Protein AF-A0A8S3K519-F1 (afdb_monomer_lite)

Organism: NCBI:txid392030

Sequence (97 aa):
MGIYGAMMKGTEEALSLVKKVLSNLPNSYREKSNVLTTAFDVFIKCGDLSSAEKLFPKIKKIVTSYGNLMNAYNKNNQPEKTLDLHEQMKFDKIEPD

Radius of gyration: 14.37 Å; chains: 1; bounding box: 31×33×40 Å

InterPro domains:
  IPR002885 Pentatricopeptide repeat [PF01535] (37-61)
  IPR002885 Pentatricopeptide repeat [PF01535] (65-91)
  IPR002885 Pentatricopeptide repeat [PS51375] (62-96)
  IPR002885 Pentatricopeptide repeat [TIGR00756] (65-97)
  IPR011990 Tetratricopeptide-like helical domain superfamily [G3DSA:1.25.40.10] (4-97)
  IPR011990 Tetratricopeptide-like helical domain superfamily [SSF48452] (12-88)

Secondary structure (DSSP, 8-state):
--HHHHHHHHHHHHHHHHHHHHHHS-HHHHT-HHHHHHHHHHHHHTT-HHHHHHHGGGS---HHHHHHHHHHHHHTT-HHHHHHHHHHHHHTT----

Structure (mmCIF, N/CA/C/O backbone):
data_AF-A0A8S3K519-F1
#
_entry.id   AF-A0A8S3K519-F1
#
loop_
_atom_site.group_PDB
_atom_site.id
_atom_site.type_symbol
_atom_site.label_atom_id
_atom_site.label_alt_id
_atom_site.label_comp_id
_atom_site.label_asym_id
_atom_site.label_entity_id
_atom_site.label_seq_id
_atom_site.pdbx_PDB_ins_code
_atom_site.Cartn_x
_atom_site.Cartn_y
_atom_site.Cartn_z
_atom_site.occupancy
_atom_site.B_iso_or_equiv
_atom_site.auth_seq_id
_atom_site.auth_comp_id
_atom_site.auth_asym_id
_atom_site.auth_atom_id
_atom_site.pdbx_PDB_model_num
ATOM 1 N N . MET A 1 1 ? 0.999 11.613 27.025 1.00 45.75 1 MET A N 1
ATOM 2 C CA . MET A 1 1 ? 1.358 11.546 25.589 1.00 45.75 1 MET A CA 1
ATOM 3 C C . MET A 1 1 ? 1.721 10.106 25.266 1.00 45.75 1 MET A C 1
ATOM 5 O O . MET A 1 1 ? 2.841 9.692 25.518 1.00 45.75 1 MET A O 1
ATOM 9 N N . GLY A 1 2 ? 0.725 9.308 24.874 1.00 42.66 2 GLY A N 1
ATOM 10 C CA . GLY A 1 2 ? 0.875 7.861 24.700 1.00 42.66 2 GLY A CA 1
ATOM 11 C C . GLY A 1 2 ? 1.570 7.490 23.392 1.00 42.66 2 GLY A C 1
ATOM 12 O O . GLY A 1 2 ? 1.633 8.298 22.471 1.00 42.66 2 GLY A O 1
ATOM 13 N N . ILE A 1 3 ? 2.034 6.245 23.315 1.00 47.81 3 ILE A N 1
ATOM 14 C CA . ILE A 1 3 ? 2.615 5.547 22.152 1.00 47.81 3 ILE A CA 1
ATOM 15 C C . ILE A 1 3 ? 1.980 5.885 20.783 1.00 47.81 3 ILE A C 1
ATOM 17 O O . ILE A 1 3 ? 2.680 5.924 19.775 1.00 47.81 3 ILE A O 1
ATOM 21 N N . TYR A 1 4 ? 0.687 6.224 20.748 1.00 43.78 4 TYR A N 1
ATOM 22 C CA . TYR A 1 4 ? -0.029 6.689 19.557 1.00 43.78 4 TYR A CA 1
ATOM 23 C C . TYR A 1 4 ? 0.525 7.997 18.970 1.00 43.78 4 TYR A C 1
ATOM 25 O O . TYR A 1 4 ? 0.598 8.133 17.756 1.00 43.78 4 TYR A O 1
ATOM 33 N N . GLY A 1 5 ? 0.973 8.944 19.800 1.00 41.31 5 GLY A N 1
ATOM 34 C CA . GLY A 1 5 ? 1.541 10.213 19.334 1.00 41.31 5 GLY A CA 1
ATOM 35 C C . GLY A 1 5 ? 2.895 10.050 18.639 1.00 41.31 5 GLY A C 1
ATOM 36 O O . GLY A 1 5 ? 3.179 10.769 17.691 1.00 41.31 5 GLY A O 1
ATOM 37 N N . ALA A 1 6 ? 3.710 9.076 19.059 1.00 48.53 6 ALA A N 1
ATOM 38 C CA . ALA A 1 6 ? 4.969 8.747 18.388 1.00 48.53 6 ALA A CA 1
ATOM 39 C C . ALA A 1 6 ? 4.737 7.952 17.090 1.00 48.53 6 ALA A C 1
ATOM 41 O O . ALA A 1 6 ? 5.419 8.195 16.098 1.00 48.53 6 ALA A O 1
ATOM 42 N N . MET A 1 7 ? 3.739 7.058 17.073 1.00 49.03 7 MET A N 1
ATOM 43 C CA . MET A 1 7 ? 3.352 6.306 15.874 1.00 49.03 7 MET A CA 1
ATOM 44 C C . MET A 1 7 ? 2.783 7.233 14.785 1.00 49.03 7 MET A C 1
ATOM 46 O O . MET A 1 7 ? 3.225 7.153 13.645 1.00 49.03 7 MET A O 1
ATOM 50 N N . MET A 1 8 ? 1.899 8.172 15.150 1.00 52.41 8 MET A N 1
ATOM 51 C CA . MET A 1 8 ? 1.324 9.167 14.227 1.00 52.41 8 MET A CA 1
ATOM 52 C C . MET A 1 8 ? 2.376 10.151 13.685 1.00 52.41 8 MET A C 1
ATOM 54 O O . MET A 1 8 ? 2.354 10.514 12.509 1.00 52.41 8 MET A O 1
ATOM 58 N N . LYS A 1 9 ? 3.345 10.553 14.517 1.00 54.47 9 LYS A N 1
ATOM 59 C CA . LYS A 1 9 ? 4.427 11.454 14.092 1.00 54.47 9 LYS A CA 1
ATOM 60 C C . LYS A 1 9 ? 5.419 10.760 13.151 1.00 54.47 9 LYS A C 1
ATOM 62 O O . LYS A 1 9 ? 5.814 11.333 12.140 1.00 54.47 9 LYS A O 1
ATOM 67 N N . GLY A 1 10 ? 5.746 9.494 13.428 1.00 57.91 10 GLY A N 1
ATOM 68 C CA . GLY A 1 10 ? 6.570 8.672 12.539 1.00 57.91 10 GLY A CA 1
ATOM 69 C C . GLY A 1 10 ? 5.911 8.410 11.180 1.00 57.91 10 GLY A C 1
ATOM 70 O O . GLY A 1 10 ? 6.605 8.361 10.164 1.00 57.91 10 GLY A O 1
ATOM 71 N N . THR A 1 11 ? 4.578 8.296 11.129 1.00 67.56 11 THR A N 1
ATOM 72 C CA . THR A 1 11 ? 3.848 8.125 9.863 1.00 67.56 11 THR A CA 1
ATOM 73 C C . THR A 1 11 ? 3.852 9.383 8.994 1.00 67.56 11 THR A C 1
ATOM 75 O O . THR A 1 11 ? 4.022 9.271 7.783 1.00 67.56 11 THR A O 1
ATOM 78 N N . GLU A 1 12 ? 3.740 10.584 9.570 1.00 70.38 12 GLU A N 1
ATOM 79 C CA . GLU A 1 12 ? 3.788 11.835 8.791 1.00 70.38 12 GLU A CA 1
ATOM 80 C C . GLU A 1 12 ? 5.171 12.095 8.181 1.00 70.38 12 GLU A C 1
ATOM 82 O O . GLU A 1 12 ? 5.281 12.459 7.004 1.00 70.38 12 GLU A O 1
ATOM 87 N N . GLU A 1 13 ? 6.237 11.862 8.951 1.00 77.12 13 GLU A N 1
ATOM 88 C CA . GLU A 1 13 ? 7.614 11.995 8.467 1.00 77.12 13 GLU A CA 1
ATOM 89 C C . GLU A 1 13 ? 7.908 10.994 7.344 1.00 77.12 13 GLU A C 1
ATOM 91 O O . GLU A 1 13 ? 8.450 11.376 6.302 1.00 77.12 13 GLU A O 1
ATOM 96 N N . ALA A 1 14 ? 7.478 9.737 7.504 1.00 76.25 14 ALA A N 1
ATOM 97 C CA . ALA A 1 14 ? 7.597 8.715 6.468 1.00 76.25 14 ALA A CA 1
ATOM 98 C C . ALA A 1 14 ? 6.842 9.110 5.188 1.00 76.25 14 ALA A C 1
ATOM 100 O O . ALA A 1 14 ? 7.373 8.957 4.086 1.00 76.25 14 ALA A O 1
ATOM 101 N N . LEU A 1 15 ? 5.640 9.681 5.318 1.00 80.38 15 LEU A N 1
ATOM 102 C CA . LEU A 1 15 ? 4.844 10.146 4.183 1.00 80.38 15 LEU A CA 1
ATOM 103 C C . LEU A 1 15 ? 5.548 11.268 3.410 1.00 80.38 15 LEU A C 1
ATOM 105 O O . LEU A 1 15 ? 5.615 11.240 2.178 1.00 80.38 15 LEU A O 1
ATOM 109 N N . SER A 1 16 ? 6.081 12.252 4.138 1.00 84.88 16 SER A N 1
ATOM 110 C CA . SER A 1 16 ? 6.819 13.385 3.575 1.00 84.88 16 SER A CA 1
ATOM 111 C C . SER A 1 16 ? 8.087 12.919 2.861 1.00 84.88 16 SER A C 1
ATOM 113 O O . SER A 1 16 ? 8.350 13.313 1.719 1.00 84.88 16 SER A O 1
ATOM 115 N N . LEU A 1 17 ? 8.831 12.002 3.485 1.00 83.00 17 LEU A N 1
ATOM 116 C CA . LEU A 1 17 ? 10.039 11.422 2.912 1.00 83.00 17 LEU A CA 1
ATOM 117 C C . LEU A 1 17 ? 9.729 10.660 1.619 1.00 83.00 17 LEU A C 1
ATOM 119 O O . LEU A 1 17 ? 10.380 10.900 0.605 1.00 83.00 17 LEU A O 1
ATOM 123 N N . VAL A 1 18 ? 8.708 9.798 1.616 1.00 83.31 18 VAL A N 1
ATOM 124 C CA . VAL A 1 18 ? 8.314 9.025 0.428 1.00 83.31 18 VAL A CA 1
ATOM 125 C C . VAL A 1 18 ? 7.858 9.939 -0.707 1.00 83.31 18 VAL A C 1
ATOM 127 O O . VAL A 1 18 ? 8.288 9.746 -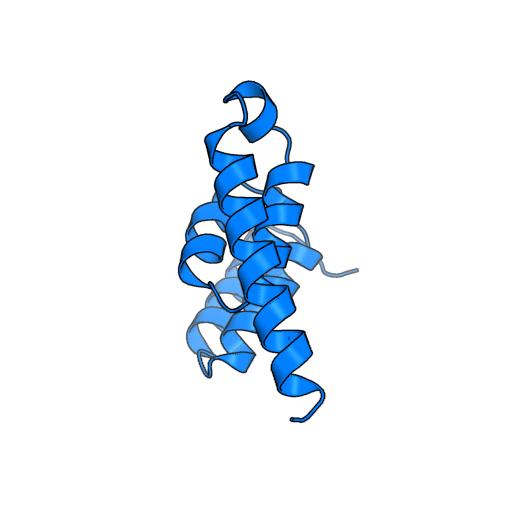1.844 1.00 83.31 18 VAL A O 1
ATOM 130 N N . LYS A 1 19 ? 7.053 10.973 -0.429 1.00 83.94 19 LYS A N 1
ATOM 131 C CA . LYS A 1 19 ? 6.632 11.955 -1.447 1.00 83.94 19 LYS A CA 1
ATOM 132 C C . LYS A 1 19 ? 7.833 12.687 -2.048 1.00 83.94 19 LYS A C 1
ATOM 134 O O . LYS A 1 19 ? 7.923 12.807 -3.269 1.00 83.94 19 LYS A O 1
ATOM 139 N N . LYS A 1 20 ? 8.786 13.103 -1.210 1.00 85.81 20 LYS A N 1
ATOM 140 C CA . LYS A 1 20 ? 10.025 13.763 -1.643 1.00 85.81 20 LYS A CA 1
ATOM 141 C C . LYS A 1 20 ? 10.938 12.829 -2.437 1.00 85.81 20 LYS A C 1
ATOM 143 O O . LYS A 1 20 ? 11.546 13.253 -3.415 1.00 85.81 20 LYS A O 1
ATOM 148 N N . VAL A 1 21 ? 11.041 11.562 -2.050 1.00 83.12 21 VAL A N 1
ATOM 149 C CA . VAL A 1 21 ? 11.784 10.552 -2.815 1.00 83.12 21 VAL A CA 1
ATOM 150 C C . VAL A 1 21 ? 11.131 10.376 -4.185 1.00 83.12 21 VAL A C 1
ATOM 152 O O . VAL A 1 21 ? 11.803 10.526 -5.199 1.00 83.12 21 VAL A O 1
ATOM 155 N N . LEU A 1 22 ? 9.813 10.180 -4.244 1.00 79.12 22 LEU A N 1
ATOM 156 C CA . LEU A 1 22 ? 9.083 10.025 -5.505 1.00 79.12 22 LEU A CA 1
ATOM 157 C C . LEU A 1 22 ? 9.182 11.245 -6.433 1.00 79.12 22 LEU A C 1
ATOM 159 O O . LEU A 1 22 ? 9.188 11.056 -7.646 1.00 79.12 22 LEU A O 1
ATOM 163 N N . SER A 1 23 ? 9.268 12.470 -5.902 1.00 82.25 23 SER A N 1
ATOM 164 C CA . SER A 1 23 ? 9.411 13.686 -6.718 1.00 82.25 23 SER A CA 1
ATOM 165 C C . SER A 1 23 ? 10.824 13.900 -7.263 1.00 82.25 23 SER A C 1
ATOM 167 O O . SER A 1 23 ? 10.980 14.540 -8.296 1.00 82.25 23 SER A O 1
ATOM 169 N N . ASN A 1 24 ? 11.849 13.397 -6.568 1.00 80.81 24 ASN A N 1
ATOM 170 C CA . ASN A 1 24 ? 13.255 13.550 -6.960 1.00 80.81 24 ASN A CA 1
ATOM 171 C C . ASN A 1 24 ? 13.788 12.366 -7.779 1.00 80.81 24 ASN A C 1
ATOM 173 O O . ASN A 1 24 ? 14.914 12.415 -8.271 1.00 80.81 24 ASN A O 1
ATOM 177 N N . LEU A 1 25 ? 13.013 11.289 -7.913 1.00 73.12 25 LEU A N 1
ATOM 178 C CA . LEU A 1 25 ? 13.439 10.115 -8.658 1.00 73.12 25 LEU A CA 1
ATOM 179 C C . LEU A 1 25 ? 13.304 10.338 -10.172 1.00 73.12 25 LEU A C 1
ATOM 181 O O . LEU A 1 25 ? 12.230 10.718 -10.645 1.00 73.12 25 LEU A O 1
ATOM 185 N N . PRO A 1 26 ? 14.353 10.030 -10.956 1.00 68.12 26 PRO A N 1
ATOM 186 C CA . PRO A 1 26 ? 14.248 9.966 -12.406 1.00 68.12 26 PRO A CA 1
ATOM 187 C C . PRO A 1 26 ? 13.179 8.949 -12.819 1.00 68.12 26 PRO A C 1
ATOM 189 O O . PRO A 1 26 ? 13.025 7.905 -12.177 1.00 68.12 26 PRO A O 1
ATOM 192 N N . ASN A 1 27 ? 12.488 9.200 -13.934 1.00 67.25 27 ASN A N 1
ATOM 193 C CA . ASN A 1 27 ? 11.457 8.292 -14.455 1.00 67.25 27 ASN A CA 1
ATOM 194 C C . ASN A 1 27 ? 11.956 6.838 -14.621 1.00 67.25 27 ASN A C 1
ATOM 196 O O . ASN A 1 27 ? 11.178 5.911 -14.425 1.00 67.25 27 ASN A O 1
ATOM 200 N N . SER A 1 28 ? 13.257 6.631 -14.861 1.00 65.94 28 SER A N 1
ATOM 201 C CA . SER A 1 28 ? 13.893 5.307 -14.957 1.00 65.94 28 SER A CA 1
ATOM 202 C C . SER A 1 28 ? 13.878 4.489 -13.656 1.00 65.94 28 SER A C 1
ATOM 204 O O . SER A 1 28 ? 13.863 3.262 -13.698 1.00 65.94 28 SER A O 1
ATOM 206 N N . TYR A 1 29 ? 13.855 5.134 -12.485 1.00 63.03 29 TYR A N 1
ATOM 207 C CA . TYR A 1 29 ? 13.690 4.452 -11.192 1.00 63.03 29 TYR A CA 1
ATOM 208 C C . TYR A 1 29 ? 12.227 4.251 -10.823 1.00 63.03 29 TYR A C 1
ATOM 210 O O . TYR A 1 29 ? 11.905 3.355 -10.045 1.00 63.03 29 TYR A O 1
ATOM 218 N N . ARG A 1 30 ? 11.338 5.059 -11.401 1.00 61.62 30 ARG A N 1
ATOM 219 C CA . ARG A 1 30 ? 9.893 4.924 -11.235 1.00 61.62 30 ARG A CA 1
ATOM 220 C C . ARG A 1 30 ? 9.376 3.616 -11.837 1.00 61.62 30 ARG A C 1
ATOM 222 O O . ARG A 1 30 ? 8.372 3.111 -11.366 1.00 61.62 30 ARG A O 1
ATOM 229 N N . GLU A 1 31 ? 10.081 3.039 -12.807 1.00 59.28 31 GLU A N 1
ATOM 230 C CA . GLU A 1 31 ? 9.773 1.711 -13.358 1.00 59.28 31 GLU A CA 1
ATOM 231 C C . GLU A 1 31 ? 10.315 0.546 -12.513 1.00 59.28 31 GLU A C 1
ATOM 233 O O . GLU A 1 31 ? 9.895 -0.599 -12.689 1.00 59.28 31 GLU A O 1
ATOM 238 N N . LYS A 1 32 ? 11.214 0.798 -11.548 1.00 62.91 32 LYS A N 1
ATOM 239 C CA . LYS A 1 32 ? 11.659 -0.254 -10.627 1.00 62.91 32 LYS A CA 1
ATOM 240 C C . LYS A 1 32 ? 10.576 -0.509 -9.585 1.00 62.91 32 LYS A C 1
ATOM 242 O O . LYS A 1 32 ? 10.445 0.237 -8.614 1.00 62.91 32 LYS A O 1
ATOM 247 N N . SER A 1 33 ? 9.865 -1.625 -9.764 1.00 69.19 33 SER A N 1
ATOM 248 C CA . SER A 1 33 ? 8.778 -2.087 -8.889 1.00 69.19 33 SER A CA 1
ATOM 249 C C . SER A 1 33 ? 9.074 -1.917 -7.398 1.00 69.19 33 SER A C 1
ATOM 251 O O . SER A 1 33 ? 8.195 -1.491 -6.664 1.00 69.19 33 SER A O 1
ATOM 253 N N . ASN A 1 34 ? 10.296 -2.196 -6.937 1.00 74.12 34 ASN A N 1
ATOM 254 C CA . ASN A 1 34 ? 10.617 -2.209 -5.507 1.00 74.12 34 ASN A CA 1
ATOM 255 C C . ASN A 1 34 ? 10.433 -0.842 -4.829 1.00 74.12 34 ASN A C 1
ATOM 257 O O . ASN A 1 34 ? 9.974 -0.784 -3.694 1.00 74.12 34 ASN A O 1
ATOM 261 N N . VAL A 1 35 ? 10.767 0.264 -5.504 1.00 80.94 35 VAL A N 1
ATOM 262 C CA . VAL A 1 35 ? 10.642 1.605 -4.907 1.00 80.94 35 VAL A CA 1
ATOM 263 C C . VAL A 1 35 ? 9.17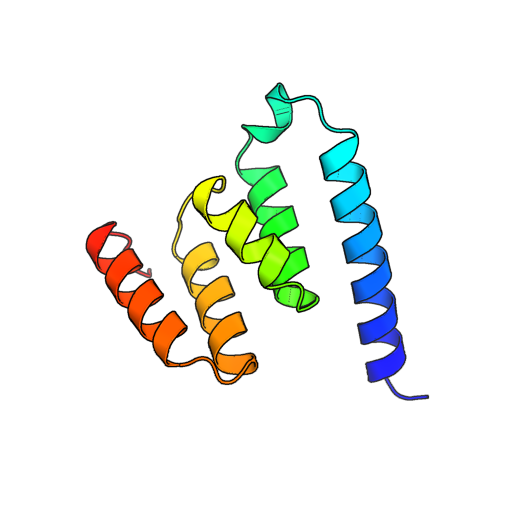5 2.007 -4.801 1.00 80.94 35 VAL A C 1
ATOM 265 O O . VAL A 1 35 ? 8.747 2.532 -3.774 1.00 80.94 35 VAL A O 1
ATOM 268 N N . LEU A 1 36 ? 8.395 1.721 -5.844 1.00 82.19 36 LEU A N 1
ATOM 269 C CA . LEU A 1 36 ? 6.965 1.995 -5.843 1.00 82.19 36 LEU A CA 1
ATOM 270 C C . LEU A 1 36 ? 6.213 1.097 -4.851 1.00 82.19 36 LEU A C 1
ATOM 272 O O . LEU A 1 36 ? 5.316 1.592 -4.179 1.00 82.19 36 LEU A O 1
ATOM 276 N N . THR A 1 37 ? 6.587 -0.181 -4.720 1.00 82.69 37 THR A N 1
ATOM 277 C CA . THR A 1 37 ? 6.001 -1.109 -3.738 1.00 82.69 37 THR A CA 1
ATOM 278 C C . THR A 1 37 ? 6.282 -0.640 -2.312 1.00 82.69 37 THR A C 1
ATOM 280 O O . THR A 1 37 ? 5.359 -0.556 -1.510 1.00 82.69 37 THR A O 1
ATOM 283 N N . THR A 1 38 ? 7.517 -0.227 -2.006 1.00 83.75 38 THR A N 1
ATOM 284 C CA . THR A 1 38 ? 7.843 0.345 -0.689 1.00 83.75 38 THR A CA 1
ATOM 285 C C . THR A 1 38 ? 7.054 1.625 -0.422 1.00 83.75 38 THR A C 1
ATOM 287 O O . THR A 1 38 ? 6.508 1.801 0.664 1.00 83.75 38 THR A O 1
ATOM 290 N N . ALA A 1 39 ? 6.961 2.521 -1.409 1.00 85.06 39 ALA A N 1
ATOM 291 C CA . ALA A 1 39 ? 6.173 3.741 -1.276 1.00 85.06 39 ALA A CA 1
ATOM 292 C C . ALA A 1 39 ? 4.690 3.431 -1.024 1.00 85.06 39 ALA A C 1
ATOM 294 O O . ALA A 1 39 ? 4.081 4.021 -0.135 1.00 85.06 39 ALA A O 1
ATOM 295 N N . PHE A 1 40 ? 4.131 2.479 -1.769 1.00 86.94 40 PHE A N 1
ATOM 296 C CA . PHE A 1 40 ? 2.773 1.980 -1.598 1.00 86.94 40 PHE A CA 1
ATOM 297 C C . PHE A 1 40 ? 2.534 1.443 -0.182 1.00 86.94 40 PHE A C 1
ATOM 299 O O . PHE A 1 40 ? 1.589 1.876 0.474 1.00 86.94 40 PHE A O 1
ATOM 306 N N . ASP A 1 41 ? 3.422 0.594 0.334 1.00 83.88 41 ASP A N 1
ATOM 307 C CA . ASP A 1 41 ? 3.310 0.049 1.690 1.00 83.88 41 ASP A CA 1
ATOM 308 C C . ASP A 1 41 ? 3.350 1.143 2.762 1.00 83.88 41 ASP A C 1
ATOM 310 O O . ASP A 1 41 ? 2.626 1.068 3.758 1.00 83.88 41 ASP A O 1
ATOM 314 N N . VAL A 1 42 ? 4.168 2.181 2.564 1.00 85.06 42 VAL A N 1
ATOM 315 C CA . VAL A 1 42 ? 4.200 3.343 3.460 1.00 85.06 42 VAL A CA 1
ATOM 316 C C . VAL A 1 42 ? 2.891 4.125 3.377 1.00 85.06 42 VAL A C 1
ATOM 318 O O . VAL A 1 42 ? 2.341 4.460 4.423 1.00 85.06 42 VAL A O 1
ATOM 321 N N . PHE A 1 43 ? 2.341 4.368 2.183 1.00 86.69 43 PHE A N 1
ATOM 322 C CA . PHE A 1 43 ? 1.051 5.052 2.038 1.00 86.69 43 PHE A CA 1
ATOM 323 C C . PHE A 1 43 ? -0.090 4.289 2.717 1.00 86.69 43 PHE A C 1
ATOM 325 O O . PHE A 1 43 ? -0.859 4.897 3.459 1.00 86.69 43 PHE A O 1
ATOM 332 N N . ILE A 1 44 ? -0.142 2.964 2.554 1.00 85.44 44 ILE A N 1
ATOM 333 C CA . ILE A 1 44 ? -1.090 2.078 3.246 1.00 85.44 44 ILE A CA 1
ATOM 334 C C . ILE A 1 44 ? -0.956 2.213 4.765 1.00 85.44 44 ILE A C 1
ATOM 336 O O . ILE A 1 44 ? -1.937 2.470 5.461 1.00 85.44 44 ILE A O 1
ATOM 340 N N . LYS A 1 45 ? 0.262 2.039 5.294 1.00 81.44 45 LYS A N 1
ATOM 341 C CA . LYS A 1 45 ? 0.522 2.044 6.743 1.00 81.44 45 LYS A CA 1
ATOM 342 C C . LYS A 1 45 ? 0.256 3.401 7.385 1.00 81.44 45 LYS A C 1
ATOM 344 O O . LYS A 1 45 ? -0.136 3.443 8.546 1.00 81.44 45 LYS A O 1
ATOM 349 N N . CYS A 1 46 ? 0.455 4.483 6.639 1.00 82.56 46 CYS A N 1
ATOM 350 C CA . CYS A 1 46 ? 0.194 5.843 7.099 1.00 82.56 46 CYS A CA 1
ATOM 351 C C . CYS A 1 46 ? -1.252 6.305 6.842 1.00 82.56 46 CYS A C 1
ATOM 353 O O . CYS A 1 46 ? -1.592 7.428 7.197 1.00 82.56 46 CYS A O 1
ATOM 355 N N . GLY A 1 47 ? -2.096 5.477 6.217 1.00 80.38 47 GLY A N 1
ATOM 356 C CA . GLY A 1 47 ? -3.504 5.794 5.963 1.00 80.38 47 GLY A CA 1
ATOM 357 C C . GLY A 1 47 ? -3.776 6.694 4.750 1.00 80.38 47 GLY A C 1
ATOM 358 O O . GLY A 1 47 ? -4.928 7.054 4.519 1.00 80.38 47 GLY A O 1
ATOM 359 N N . ASP A 1 48 ? -2.772 7.026 3.929 1.00 84.56 48 ASP A N 1
ATOM 360 C CA . ASP A 1 48 ? -2.951 7.762 2.663 1.00 84.56 48 ASP A CA 1
ATOM 361 C C . ASP A 1 48 ? -3.379 6.788 1.549 1.00 84.56 48 ASP A C 1
ATOM 363 O O . ASP A 1 48 ? -2.647 6.519 0.590 1.00 84.56 48 ASP A O 1
ATOM 367 N N . LEU A 1 49 ? -4.586 6.226 1.694 1.00 83.94 49 LEU A N 1
ATOM 368 C CA . LEU A 1 49 ? -5.155 5.294 0.714 1.00 83.94 49 LEU A CA 1
ATOM 369 C C . LEU A 1 49 ? -5.252 5.919 -0.679 1.00 83.94 49 LEU A C 1
ATOM 371 O O . LEU A 1 49 ? -5.020 5.231 -1.664 1.00 83.94 49 LEU A O 1
ATOM 375 N N . SER A 1 50 ? -5.542 7.217 -0.781 1.00 86.69 50 SER A N 1
ATOM 376 C CA . SER A 1 50 ? -5.658 7.905 -2.071 1.00 86.69 50 SER A CA 1
ATOM 377 C C . SER A 1 50 ? -4.355 7.874 -2.872 1.00 86.69 50 SER A C 1
ATOM 379 O O . SER A 1 50 ? -4.374 7.712 -4.095 1.00 86.69 50 SER A O 1
ATOM 381 N N . SER A 1 51 ? -3.208 8.033 -2.208 1.00 85.69 51 SER A N 1
ATOM 382 C CA . SER A 1 51 ? -1.902 7.895 -2.858 1.00 85.69 51 SER A CA 1
ATOM 383 C C . SER A 1 51 ? -1.575 6.432 -3.155 1.00 85.69 51 SER A C 1
ATOM 385 O O . SER A 1 51 ? -1.049 6.142 -4.233 1.00 85.69 51 SER A O 1
ATOM 387 N N . ALA A 1 52 ? -1.931 5.511 -2.252 1.00 85.75 52 ALA A N 1
ATOM 388 C CA . ALA A 1 52 ? -1.760 4.073 -2.457 1.00 85.75 52 ALA A CA 1
ATOM 389 C C . ALA A 1 52 ? -2.549 3.565 -3.681 1.00 85.75 52 ALA A C 1
ATOM 391 O O . ALA A 1 52 ? -1.968 2.921 -4.552 1.00 85.75 52 ALA A O 1
ATOM 392 N N . GLU A 1 53 ? -3.823 3.936 -3.823 1.00 87.62 53 GLU A N 1
ATOM 393 C CA . GLU A 1 53 ? -4.689 3.600 -4.966 1.00 87.62 53 GLU A CA 1
ATOM 394 C C . GLU A 1 53 ? -4.092 4.084 -6.297 1.00 87.62 53 GLU A C 1
ATOM 396 O O . GLU A 1 53 ? -4.071 3.351 -7.284 1.00 87.62 53 GLU A O 1
ATOM 401 N N . LYS A 1 54 ? -3.522 5.297 -6.328 1.00 86.50 54 LYS A N 1
ATOM 402 C CA . LYS A 1 54 ? -2.862 5.850 -7.528 1.00 86.50 54 LYS A CA 1
ATOM 403 C C . LYS A 1 54 ? -1.570 5.122 -7.906 1.00 86.50 54 LYS A C 1
ATOM 405 O O . LYS A 1 54 ? -1.149 5.178 -9.066 1.00 86.50 54 LYS A O 1
ATOM 410 N N . LEU A 1 55 ? -0.903 4.5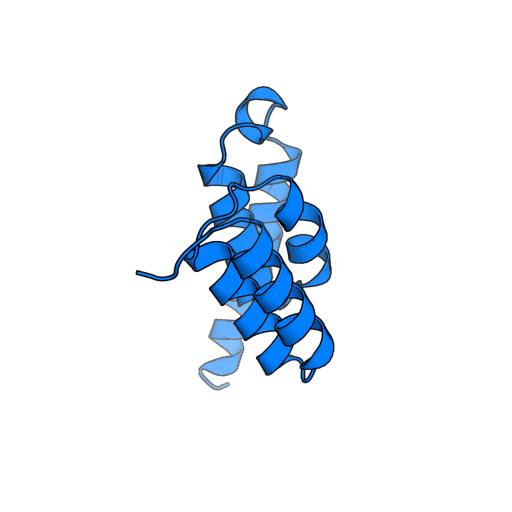05 -6.933 1.00 84.12 55 LEU A N 1
ATOM 411 C CA . LEU A 1 55 ? 0.338 3.751 -7.122 1.00 84.12 55 LEU A CA 1
ATOM 412 C C . LEU A 1 55 ? 0.096 2.277 -7.419 1.00 84.12 55 LEU A C 1
ATOM 414 O O . LEU A 1 55 ? 0.909 1.680 -8.119 1.00 84.12 55 LEU A O 1
ATOM 418 N N . PHE A 1 56 ? -1.024 1.722 -6.961 1.00 85.38 56 PHE A N 1
ATOM 419 C CA . PHE A 1 56 ? -1.407 0.331 -7.167 1.00 85.38 56 PHE A CA 1
ATOM 420 C C . PHE A 1 56 ? -1.271 -0.169 -8.622 1.00 85.38 56 PHE A C 1
ATOM 422 O O . PHE A 1 56 ? -0.652 -1.211 -8.827 1.00 85.38 56 PHE A O 1
ATOM 429 N N . PRO A 1 57 ? -1.729 0.557 -9.665 1.00 83.69 57 PRO A N 1
ATOM 430 C CA . PRO A 1 57 ? -1.557 0.099 -11.049 1.00 83.69 57 PRO A CA 1
ATOM 431 C C . PRO A 1 57 ? -0.110 0.176 -11.563 1.00 83.69 57 PRO A C 1
ATOM 433 O O . PRO A 1 57 ? 0.187 -0.363 -12.623 1.00 83.69 57 PRO A O 1
ATOM 436 N N . LYS A 1 58 ? 0.788 0.871 -10.852 1.00 82.31 58 LYS A N 1
ATOM 437 C CA . LYS A 1 58 ? 2.195 1.071 -11.242 1.00 82.31 58 LYS A CA 1
ATOM 438 C C . LYS A 1 58 ? 3.152 0.116 -10.531 1.00 82.31 58 LYS A C 1
ATOM 440 O O . LYS A 1 58 ? 4.312 0.026 -10.923 1.00 82.31 58 LYS A O 1
ATOM 445 N N . ILE A 1 59 ? 2.701 -0.554 -9.473 1.00 82.94 59 ILE A N 1
ATOM 446 C CA . ILE A 1 59 ? 3.495 -1.549 -8.749 1.00 82.94 59 ILE A CA 1
ATOM 447 C C . ILE A 1 59 ? 3.266 -2.940 -9.325 1.00 82.94 59 ILE A C 1
ATOM 449 O O . ILE A 1 59 ? 2.246 -3.217 -9.956 1.00 82.94 59 ILE A O 1
ATOM 453 N N . LYS A 1 60 ? 4.203 -3.853 -9.060 1.00 79.75 60 LYS A N 1
ATOM 454 C CA . LYS A 1 60 ? 3.972 -5.267 -9.327 1.00 79.75 60 LYS A CA 1
ATOM 455 C C . LYS A 1 60 ? 2.841 -5.762 -8.434 1.00 79.75 60 LYS A C 1
ATOM 457 O O . LYS A 1 60 ? 2.952 -5.756 -7.209 1.00 79.75 60 LYS A O 1
ATOM 462 N N . LYS A 1 61 ? 1.778 -6.220 -9.081 1.00 82.25 61 LYS A N 1
ATOM 463 C CA . LYS A 1 61 ? 0.667 -6.905 -8.441 1.00 82.25 61 LYS A CA 1
ATOM 464 C C . LYS A 1 61 ? 1.150 -8.264 -7.936 1.00 82.25 61 LYS A C 1
ATOM 466 O O . LYS A 1 61 ? 1.508 -9.134 -8.723 1.00 82.25 61 LYS A O 1
ATOM 471 N N . ILE A 1 62 ? 1.224 -8.399 -6.621 1.00 82.44 62 ILE A N 1
ATOM 472 C CA . ILE A 1 62 ? 1.558 -9.623 -5.883 1.00 82.44 62 ILE A CA 1
ATOM 473 C C . ILE A 1 62 ? 0.585 -9.797 -4.713 1.00 82.44 62 ILE A C 1
ATOM 475 O O . ILE A 1 62 ? -0.058 -8.829 -4.295 1.00 82.44 62 ILE A O 1
ATOM 479 N N . VAL A 1 63 ? 0.536 -10.997 -4.136 1.00 83.06 63 VAL A N 1
ATOM 480 C CA . VAL A 1 63 ? -0.290 -11.342 -2.963 1.00 83.06 63 VAL A CA 1
ATOM 481 C C . VAL A 1 63 ? -0.191 -10.279 -1.868 1.00 83.06 63 VAL A C 1
ATOM 483 O O . VAL A 1 63 ? -1.202 -9.754 -1.409 1.00 83.06 63 VAL A O 1
ATOM 486 N N . THR A 1 64 ? 1.032 -9.877 -1.514 1.00 83.12 64 THR A N 1
ATOM 487 C CA . THR A 1 64 ? 1.282 -8.879 -0.466 1.00 83.12 64 THR A CA 1
ATOM 488 C C . THR A 1 64 ? 0.685 -7.509 -0.796 1.00 83.12 64 THR A C 1
ATOM 490 O O . THR A 1 64 ? 0.124 -6.865 0.084 1.00 83.12 64 THR A O 1
ATOM 493 N N . SER A 1 65 ? 0.747 -7.060 -2.056 1.00 84.38 65 SER A N 1
ATOM 494 C CA . SER A 1 65 ? 0.195 -5.756 -2.459 1.00 84.38 65 SER A CA 1
ATOM 495 C C . SER A 1 65 ? -1.335 -5.723 -2.413 1.00 84.38 65 SER A C 1
ATOM 497 O O . SER A 1 65 ? -1.908 -4.745 -1.931 1.00 84.38 65 SER A O 1
ATOM 499 N N . TYR A 1 66 ? -1.990 -6.809 -2.839 1.00 88.25 66 TYR A N 1
ATOM 500 C CA . TYR A 1 66 ? -3.438 -6.976 -2.716 1.00 88.25 66 TYR A CA 1
ATOM 501 C C . TYR A 1 66 ? -3.854 -7.048 -1.245 1.00 88.25 66 TYR A C 1
ATOM 503 O O . TYR A 1 66 ? -4.710 -6.278 -0.813 1.00 88.25 66 TYR A O 1
ATOM 511 N N . GLY A 1 67 ? -3.182 -7.888 -0.451 1.00 87.12 67 GLY A N 1
ATOM 512 C CA . GLY A 1 67 ? -3.448 -8.033 0.980 1.00 87.12 67 GLY A CA 1
ATOM 513 C C . GLY A 1 67 ? -3.277 -6.727 1.757 1.00 87.12 67 GLY A C 1
ATOM 514 O O . GLY A 1 67 ? -4.110 -6.399 2.602 1.00 87.12 67 GLY A O 1
ATOM 515 N N . ASN A 1 68 ? -2.252 -5.933 1.432 1.00 86.75 68 ASN A N 1
ATOM 516 C CA . ASN A 1 68 ? -2.033 -4.628 2.053 1.00 86.75 68 ASN A CA 1
ATOM 517 C C . ASN A 1 68 ? -3.178 -3.650 1.747 1.00 86.75 68 ASN A C 1
ATOM 519 O O . ASN A 1 68 ? -3.686 -3.026 2.679 1.00 86.75 68 ASN A O 1
ATOM 523 N N . LEU A 1 69 ? -3.628 -3.547 0.489 1.00 86.81 69 LEU A N 1
ATOM 524 C CA . LEU A 1 69 ? -4.741 -2.660 0.112 1.00 86.81 69 LEU A CA 1
ATOM 525 C C . LEU A 1 69 ? -6.080 -3.128 0.693 1.00 86.81 69 LEU A C 1
ATOM 527 O O . LEU A 1 69 ? -6.817 -2.320 1.249 1.00 86.81 69 LEU A O 1
ATOM 531 N N . MET A 1 70 ? -6.363 -4.431 0.644 1.00 88.69 70 MET A N 1
ATOM 532 C CA . MET A 1 70 ? -7.555 -5.038 1.249 1.00 88.69 70 MET A CA 1
ATOM 533 C C . MET A 1 70 ? -7.622 -4.782 2.755 1.00 88.69 70 MET A C 1
ATOM 535 O O . MET A 1 70 ? -8.661 -4.394 3.286 1.00 88.69 70 MET A O 1
ATOM 539 N N . ASN A 1 71 ? -6.502 -4.949 3.462 1.00 85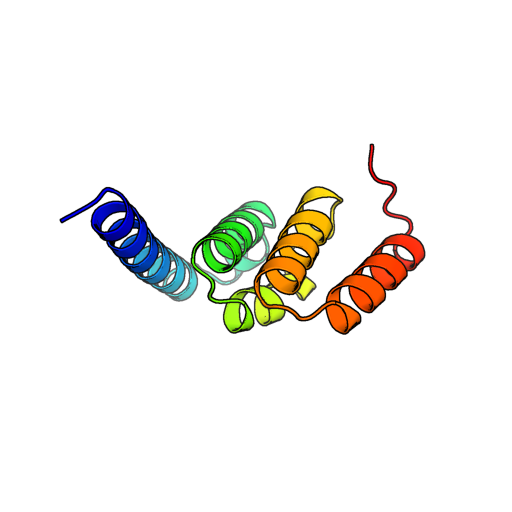.94 71 ASN A N 1
ATOM 540 C CA . ASN A 1 71 ? -6.435 -4.653 4.890 1.00 85.94 71 ASN A CA 1
ATOM 541 C C . ASN A 1 71 ? -6.659 -3.156 5.162 1.00 85.94 71 ASN A C 1
ATOM 543 O O . ASN A 1 71 ? -7.331 -2.795 6.127 1.00 85.94 71 ASN A O 1
ATOM 547 N N . ALA A 1 72 ? -6.136 -2.280 4.302 1.00 86.44 72 ALA A N 1
ATOM 548 C CA . ALA A 1 72 ? -6.344 -0.839 4.407 1.00 86.44 72 ALA A CA 1
ATOM 549 C C . ALA A 1 72 ? -7.820 -0.452 4.217 1.00 86.44 72 ALA A C 1
ATOM 551 O O . ALA A 1 72 ? -8.352 0.329 5.004 1.00 86.44 72 ALA A O 1
ATOM 552 N N . TYR A 1 73 ? -8.505 -1.040 3.233 1.00 87.31 73 TYR A N 1
ATOM 553 C CA . TYR A 1 73 ? -9.942 -0.844 3.029 1.00 87.31 73 TYR A CA 1
ATOM 554 C C . TYR A 1 73 ? -10.779 -1.384 4.186 1.00 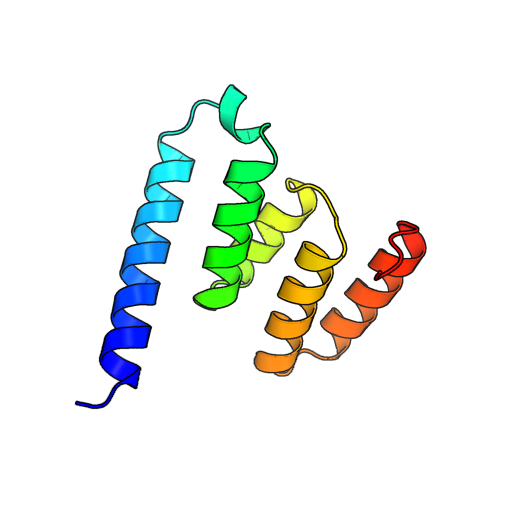87.31 73 TYR A C 1
ATOM 556 O O . TYR A 1 73 ? -11.669 -0.683 4.665 1.00 87.31 73 TYR A O 1
ATOM 564 N N . ASN A 1 74 ? -10.455 -2.572 4.703 1.00 84.94 74 ASN A N 1
ATOM 565 C CA . ASN A 1 74 ? -11.132 -3.134 5.873 1.00 84.94 74 ASN A CA 1
ATOM 566 C C . ASN A 1 74 ? -11.003 -2.226 7.101 1.00 84.94 74 ASN A C 1
ATOM 568 O O . ASN A 1 74 ? -11.989 -1.995 7.794 1.00 84.94 74 ASN A O 1
ATOM 572 N N . LYS A 1 75 ? -9.812 -1.665 7.345 1.00 83.44 75 LYS A N 1
ATOM 573 C CA . LYS A 1 75 ? -9.580 -0.704 8.437 1.00 83.44 75 LYS A CA 1
ATOM 574 C C . LYS A 1 75 ? -10.337 0.612 8.261 1.00 83.44 75 LYS A C 1
ATOM 576 O O . LYS A 1 75 ? -10.656 1.253 9.255 1.00 83.44 75 LYS A O 1
ATOM 581 N N . ASN A 1 76 ? -10.631 0.994 7.021 1.00 81.69 76 ASN A N 1
ATOM 582 C CA . ASN A 1 76 ? -11.394 2.194 6.689 1.00 81.69 76 ASN A CA 1
ATOM 583 C C . ASN A 1 76 ? -12.900 1.925 6.518 1.00 81.69 76 ASN A C 1
ATOM 585 O O . ASN A 1 76 ? -13.606 2.783 5.991 1.00 81.69 76 ASN A O 1
ATOM 589 N N . ASN A 1 77 ? -13.398 0.758 6.946 1.00 85.44 77 ASN A N 1
ATOM 590 C CA . ASN A 1 77 ? -14.791 0.333 6.785 1.00 85.44 77 ASN A CA 1
ATOM 591 C C . ASN A 1 77 ? -15.285 0.406 5.323 1.00 85.44 77 ASN A C 1
ATOM 593 O O . ASN A 1 77 ? -16.430 0.772 5.073 1.00 85.44 77 ASN A O 1
ATOM 597 N N . GLN A 1 78 ? -14.433 0.037 4.359 1.00 85.12 78 GLN A N 1
ATOM 598 C CA . GLN A 1 78 ? -14.754 -0.039 2.924 1.00 85.12 78 GLN A CA 1
ATOM 599 C C . GLN A 1 78 ? -14.772 -1.501 2.424 1.00 85.12 78 GLN A C 1
ATOM 601 O O . GLN A 1 78 ? -13.948 -1.876 1.589 1.00 85.12 78 GLN A O 1
ATOM 606 N N . PRO A 1 79 ? -15.679 -2.363 2.928 1.00 84.44 79 PRO A N 1
ATOM 607 C CA . PRO A 1 79 ? -15.685 -3.793 2.606 1.00 84.44 79 PRO A CA 1
ATOM 608 C C . PRO A 1 79 ? -15.998 -4.085 1.131 1.00 84.44 79 PRO A C 1
ATOM 610 O O . PRO A 1 79 ? -15.487 -5.059 0.587 1.00 84.44 79 PRO A O 1
ATOM 613 N N . GLU A 1 80 ? -16.788 -3.235 0.471 1.00 89.19 80 GLU A N 1
ATOM 614 C CA . GLU A 1 80 ? -17.083 -3.326 -0.967 1.00 89.19 80 GLU A CA 1
ATOM 615 C C . GLU A 1 80 ? -15.807 -3.320 -1.821 1.00 89.19 80 GLU A C 1
ATOM 617 O O . GLU A 1 80 ? -15.569 -4.239 -2.599 1.00 89.19 80 GLU A O 1
ATOM 622 N N . LYS A 1 81 ? -14.904 -2.365 -1.571 1.00 86.69 81 LYS A N 1
ATOM 623 C CA . LYS A 1 81 ? -13.628 -2.259 -2.277 1.00 86.69 81 LYS A CA 1
ATOM 624 C C . LYS A 1 81 ? -12.706 -3.429 -1.969 1.00 86.69 81 LYS A C 1
ATOM 626 O O . LYS A 1 81 ? -11.945 -3.849 -2.834 1.00 86.69 81 LYS A O 1
ATOM 631 N N . THR A 1 82 ? -12.758 -3.961 -0.746 1.00 87.69 82 THR A N 1
ATOM 632 C CA . THR A 1 82 ? -12.021 -5.178 -0.389 1.00 87.69 82 THR A CA 1
ATOM 633 C C . THR A 1 82 ? -12.469 -6.366 -1.241 1.00 87.69 82 THR A C 1
ATOM 635 O O . THR A 1 82 ? -11.618 -7.127 -1.705 1.00 87.69 82 THR A O 1
ATOM 638 N N . LEU A 1 83 ? -13.779 -6.533 -1.447 1.00 87.25 83 LEU A N 1
ATOM 639 C CA . LEU A 1 83 ? -14.334 -7.611 -2.269 1.00 87.25 83 LEU A CA 1
ATOM 640 C C . LEU A 1 83 ? -13.958 -7.440 -3.741 1.00 87.25 83 LEU A C 1
ATOM 642 O O . LEU A 1 83 ? -13.441 -8.388 -4.330 1.00 87.25 83 LEU A O 1
ATOM 646 N N . ASP A 1 84 ? -14.101 -6.231 -4.287 1.00 89.69 84 ASP A N 1
ATOM 647 C CA . ASP A 1 84 ? -13.696 -5.918 -5.663 1.00 89.69 84 ASP A CA 1
ATOM 648 C C . ASP A 1 84 ? -12.214 -6.250 -5.893 1.00 89.69 84 ASP A C 1
ATOM 650 O O . ASP A 1 84 ? -11.836 -6.868 -6.891 1.00 89.69 84 ASP A O 1
ATOM 654 N N . LEU A 1 85 ? -11.352 -5.896 -4.934 1.00 87.69 85 LEU A N 1
ATOM 655 C CA . LEU A 1 85 ? -9.924 -6.178 -5.037 1.00 87.69 85 LEU A CA 1
ATOM 656 C C . LEU A 1 85 ? -9.607 -7.672 -4.968 1.00 87.69 85 LEU A C 1
ATOM 658 O O . LEU A 1 85 ? -8.687 -8.141 -5.637 1.00 87.69 85 LEU A O 1
ATOM 662 N N . HI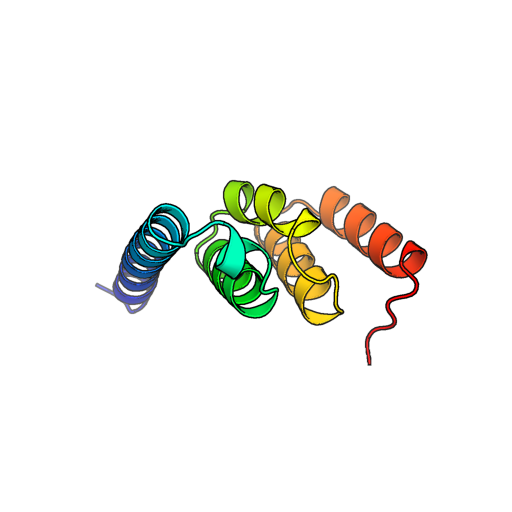S A 1 86 ? -10.352 -8.416 -4.155 1.00 85.25 86 HIS A N 1
ATOM 663 C CA . HIS A 1 86 ? -10.214 -9.862 -4.040 1.00 85.25 86 HIS A CA 1
ATOM 664 C C . HIS A 1 86 ? -10.648 -10.573 -5.327 1.00 85.25 86 HIS A C 1
ATOM 666 O O . HIS A 1 86 ? -9.982 -11.508 -5.773 1.00 85.25 86 HIS A O 1
ATOM 672 N N . GLU A 1 87 ? -11.728 -10.119 -5.962 1.00 87.62 87 GLU A N 1
ATOM 673 C CA . GLU A 1 87 ? -12.132 -10.608 -7.282 1.00 87.62 87 GLU A CA 1
ATOM 674 C C . GLU A 1 87 ? -11.082 -10.283 -8.344 1.00 87.62 87 GLU A C 1
ATOM 676 O O . GLU A 1 87 ? -10.711 -11.155 -9.132 1.00 87.62 87 GLU A O 1
ATOM 681 N N . GLN A 1 88 ? -10.520 -9.073 -8.312 1.00 86.88 88 GLN A N 1
ATOM 682 C CA . GLN A 1 88 ? -9.441 -8.686 -9.215 1.00 86.88 88 GLN A CA 1
ATOM 683 C C . GLN A 1 88 ? -8.178 -9.539 -9.010 1.00 86.88 88 GLN A C 1
ATOM 685 O O . GLN A 1 88 ? -7.540 -9.934 -9.983 1.00 86.88 88 GLN A O 1
ATOM 690 N N . MET A 1 89 ? -7.833 -9.881 -7.766 1.00 84.38 89 MET A N 1
ATOM 691 C CA . MET A 1 89 ? -6.714 -10.779 -7.453 1.00 84.38 89 MET A CA 1
ATOM 692 C C . MET A 1 89 ? -6.919 -12.179 -8.054 1.00 84.38 89 MET A C 1
ATOM 694 O O . MET A 1 89 ? -5.989 -12.738 -8.640 1.00 84.38 89 MET A O 1
ATOM 698 N N . LYS A 1 90 ? -8.145 -12.718 -7.973 1.00 83.44 90 LYS A N 1
ATOM 699 C CA . LYS A 1 90 ? -8.518 -13.993 -8.612 1.00 83.44 90 LYS A CA 1
ATOM 700 C C . LYS A 1 90 ? -8.438 -13.915 -10.133 1.00 83.44 90 LYS A C 1
ATOM 702 O O . LYS A 1 90 ? -7.928 -14.839 -10.763 1.00 83.44 90 LYS A O 1
ATOM 707 N N . PHE A 1 91 ? -8.924 -12.823 -10.722 1.00 84.75 91 PHE A N 1
ATOM 708 C CA . PHE A 1 91 ? -8.869 -12.605 -12.168 1.00 84.75 91 PHE A CA 1
ATOM 709 C C . PHE A 1 91 ? -7.425 -12.528 -12.677 1.00 84.75 91 PHE A C 1
ATOM 711 O O . PHE A 1 91 ? -7.086 -13.145 -13.686 1.00 84.75 91 PHE A O 1
ATOM 718 N N . ASP A 1 92 ? -6.554 -11.853 -11.926 1.00 80.94 92 ASP A N 1
ATOM 719 C CA . ASP A 1 92 ? -5.124 -11.744 -12.222 1.00 80.94 92 ASP A CA 1
ATOM 720 C C . ASP A 1 92 ? -4.355 -13.065 -11.982 1.00 80.94 92 ASP A C 1
ATOM 722 O O . ASP A 1 92 ? -3.139 -13.106 -12.177 1.00 80.94 92 ASP A O 1
ATOM 726 N N . LYS A 1 93 ? -5.044 -14.154 -11.591 1.00 80.94 93 LYS A N 1
ATOM 727 C CA . LYS A 1 93 ? -4.480 -15.481 -11.270 1.00 80.94 93 LYS A CA 1
ATOM 728 C C . LYS A 1 93 ? -3.342 -15.417 -10.254 1.00 80.94 93 LYS A C 1
ATOM 730 O O . LYS A 1 93 ? -2.374 -16.173 -10.331 1.00 80.94 93 LYS A O 1
ATOM 735 N N . ILE A 1 94 ? -3.450 -14.487 -9.312 1.00 75.56 94 ILE A N 1
ATOM 736 C CA . ILE A 1 94 ? -2.498 -14.358 -8.219 1.00 75.56 94 ILE A CA 1
ATOM 737 C C . ILE A 1 94 ? -3.045 -15.180 -7.063 1.00 75.56 94 ILE A C 1
ATOM 739 O O . ILE A 1 94 ? -3.958 -14.745 -6.365 1.00 75.56 94 ILE A O 1
ATOM 743 N N . GLU A 1 95 ? -2.506 -16.378 -6.879 1.00 65.75 95 GLU A N 1
ATOM 744 C CA . GLU A 1 95 ? -2.850 -17.210 -5.731 1.00 65.75 95 GLU A CA 1
ATOM 745 C C . GLU A 1 95 ? -2.074 -16.740 -4.493 1.00 65.75 95 GLU A C 1
ATOM 747 O O . GLU A 1 95 ? -0.870 -16.483 -4.594 1.00 65.75 95 GLU A O 1
ATOM 752 N N . PRO A 1 96 ? -2.747 -16.567 -3.341 1.00 59.25 96 PRO A N 1
ATOM 753 C CA . PRO A 1 96 ? -2.058 -16.433 -2.070 1.00 59.25 96 PRO A CA 1
ATOM 754 C C . PRO A 1 96 ? -1.369 -17.762 -1.744 1.00 59.25 96 PRO A C 1
ATOM 756 O O . PRO A 1 96 ? -2.031 -18.796 -1.745 1.00 59.25 96 PRO A O 1
ATOM 759 N N . ASP A 1 97 ? -0.054 -17.705 -1.519 1.00 54.31 97 ASP A N 1
ATOM 760 C CA . ASP A 1 97 ? 0.743 -18.813 -0.966 1.00 54.31 97 ASP A CA 1
ATOM 761 C C . ASP A 1 97 ? 0.263 -19.177 0.451 1.00 54.31 97 ASP A C 1
ATOM 763 O O . ASP A 1 97 ? -0.078 -18.231 1.210 1.00 54.31 97 ASP A O 1
#

Foldseek 3Di:
DDPVVVLLVVLVVLLVVLVVCVVPDDVVVLQVQVSLLVSLLSCLSNLVLVVNVVSLVSHPDAPVSLVSNLVSCVVVVNNVVSVVSVVVCVVVVHDDD

pLDDT: mean 77.6, std 12.5, range [41.31, 89.69]